Protein AF-A0A970HJY7-F1 (afdb_monomer)

Mean predicted aligned error: 13.96 Å

Sequence (101 aa):
MSRRRYDPEFKVRVAKEVIETGNGSIVARRYDIAPAVVNRWARAYEKHGPEAFIGKKGSRSVSDPSMDDIKRENDRLKRLLGEKDLEIAILRDLLKKGSHL

pLDDT: mean 85.01, std 16.2, range [41.28, 97.44]

Secondary structure (DSSP, 8-state):
-------HHHHHHHHHHHHHHS-HHHHHHHTT--HHHHHHHHHHHHHHGGGGGS--S-SSS--PPPHHHHHHHHHHHHHHHHHHHHHHHHHHHHHHHHT--

Foldseek 3Di:
DDDDDDALVRLLVLLVVCVVVVHLVVSCVVVVHDSVVSVVSVVLCVVPNSVSRVDPPDPPDDDPDDPVNVVVVVVVVVVVVVVVVVVVVVVVVVVVVVVVD

Radius of gyration: 26.93 Å; Cα contacts (8 Å, |Δi|>4): 52; chains: 1; bounding box: 52×20×79 Å

Nearest PDB structures (foldseek):
  8rkv-assembly1_R  TM=5.270E-01  e=6.290E-01  Scytonema hofmannii
  7fby-assembly1_A  TM=5.479E-01  e=1.267E+00  Pyrococcus horikoshii OT3
  5ydw-assembly1_A-2  TM=4.039E-01  e=9.216E-01  Salmonella enterica subsp. enterica serovar Typhimurium
  2lvs-assembly1_A  TM=4.239E-01  e=1.439E+00  Hyperthermus butylicus DSM 5456
  9fia-assembly1_BK  TM=4.686E-01  e=4.527E+00  Toxoplasma gondii

Structure (mmCIF, N/CA/C/O backbone):
data_AF-A0A970HJY7-F1
#
_entry.id   AF-A0A970HJY7-F1
#
loop_
_atom_site.group_PDB
_atom_site.id
_atom_site.type_symbol
_atom_site.label_atom_id
_atom_site.label_alt_id
_atom_site.label_comp_id
_atom_site.label_asym_id
_atom_site.label_entity_id
_atom_site.label_seq_id
_atom_site.pdbx_PDB_ins_code
_atom_site.Cartn_x
_atom_site.Cartn_y
_atom_site.Cartn_z
_atom_site.occupancy
_atom_site.B_iso_or_equiv
_atom_site.auth_seq_id
_atom_site.auth_comp_id
_atom_site.auth_asym_id
_atom_site.auth_atom_id
_atom_site.pdbx_PDB_model_num
ATOM 1 N N . MET A 1 1 ? -12.077 -5.725 -27.463 1.00 47.31 1 MET A N 1
ATOM 2 C CA . MET A 1 1 ? -10.645 -5.819 -27.089 1.00 47.31 1 MET A CA 1
ATOM 3 C C . MET A 1 1 ? -10.515 -6.610 -25.793 1.00 47.31 1 MET A C 1
ATOM 5 O O . MET A 1 1 ? -11.115 -6.216 -24.799 1.00 47.31 1 MET A O 1
ATOM 9 N N . SER A 1 2 ? -9.786 -7.730 -25.800 1.00 53.31 2 SER A N 1
ATOM 10 C CA . SER A 1 2 ? -9.516 -8.509 -24.582 1.00 53.31 2 SER A CA 1
ATOM 11 C C . SER A 1 2 ? -8.477 -7.789 -23.718 1.00 53.31 2 SER A C 1
ATOM 13 O O . SER A 1 2 ? -7.459 -7.315 -24.222 1.00 53.31 2 SER A O 1
ATOM 15 N N . ARG A 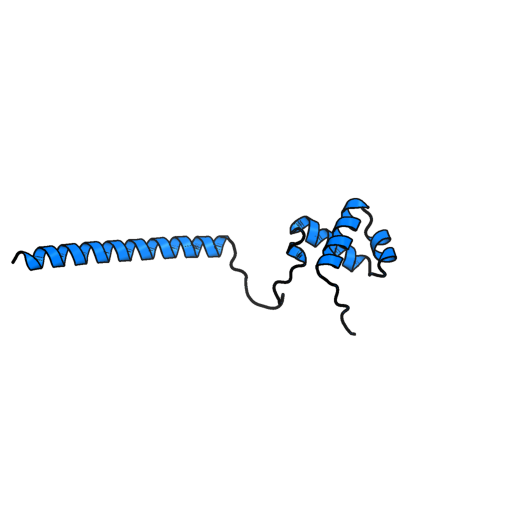1 3 ? -8.734 -7.659 -22.414 1.00 67.50 3 ARG A N 1
ATOM 16 C CA . ARG A 1 3 ? -7.802 -7.014 -21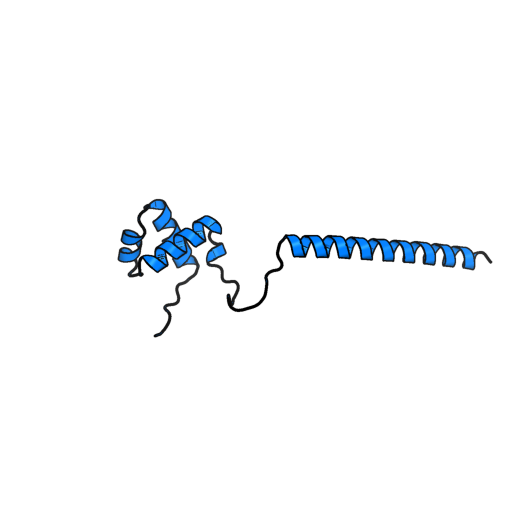.481 1.00 67.50 3 ARG A CA 1
ATOM 17 C C . ARG A 1 3 ? -6.732 -8.031 -21.083 1.00 67.50 3 ARG A C 1
ATOM 19 O O . ARG A 1 3 ? -7.058 -8.971 -20.361 1.00 67.50 3 ARG A O 1
ATOM 26 N N . ARG A 1 4 ? -5.469 -7.823 -21.495 1.00 75.62 4 ARG A N 1
ATOM 27 C CA . ARG A 1 4 ? -4.329 -8.633 -21.013 1.00 75.62 4 ARG A CA 1
ATOM 28 C C . ARG A 1 4 ? -4.354 -8.688 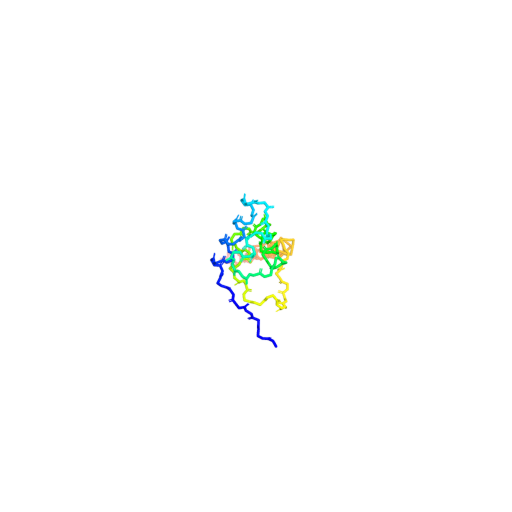-19.481 1.00 75.62 4 ARG A C 1
ATOM 30 O O . ARG A 1 4 ? -4.435 -7.655 -18.807 1.00 75.62 4 ARG A O 1
ATOM 37 N N . ARG A 1 5 ? -4.335 -9.906 -18.944 1.00 81.12 5 ARG A N 1
ATOM 38 C CA . ARG A 1 5 ? -4.207 -10.194 -17.514 1.00 81.12 5 ARG A CA 1
ATOM 39 C C . ARG A 1 5 ? -2.734 -10.481 -17.250 1.00 81.12 5 ARG A C 1
ATOM 41 O O . ARG A 1 5 ? -2.123 -11.235 -17.992 1.00 81.12 5 ARG A O 1
ATOM 48 N N . TYR A 1 6 ? -2.199 -9.868 -16.206 1.00 86.25 6 TYR A N 1
ATOM 49 C CA . TYR A 1 6 ? -0.843 -10.121 -15.737 1.00 86.25 6 TYR A CA 1
ATOM 50 C C . TYR A 1 6 ? -0.918 -10.655 -14.318 1.00 86.25 6 TYR A C 1
ATOM 52 O O . TYR A 1 6 ? -1.743 -10.166 -13.529 1.00 86.25 6 TYR A O 1
ATOM 60 N N . ASP A 1 7 ? -0.055 -11.618 -14.030 1.00 88.88 7 ASP A N 1
ATOM 61 C CA . ASP A 1 7 ? 0.111 -12.188 -12.703 1.00 88.88 7 ASP A CA 1
ATOM 62 C C . ASP A 1 7 ? 0.538 -11.104 -11.683 1.00 88.88 7 ASP A C 1
ATOM 64 O O . ASP A 1 7 ? 1.293 -10.193 -12.050 1.00 88.88 7 ASP A O 1
ATOM 68 N N . PRO A 1 8 ? 0.033 -11.12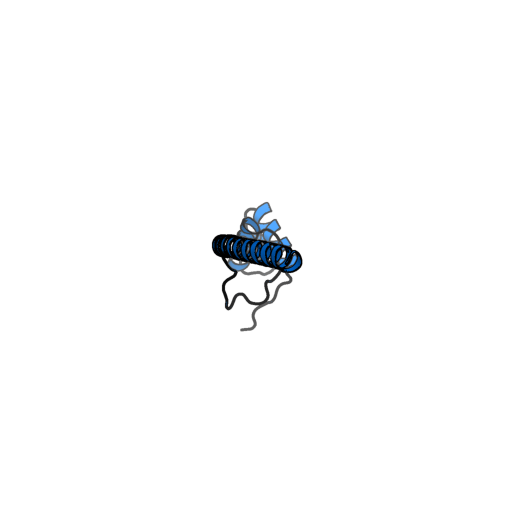5 -10.435 1.00 89.81 8 PRO A N 1
ATOM 69 C CA . PRO A 1 8 ? 0.460 -10.204 -9.383 1.00 89.81 8 PRO A CA 1
ATOM 70 C C . PRO A 1 8 ? 1.976 -10.151 -9.163 1.00 89.81 8 PRO A C 1
ATOM 72 O O . PRO A 1 8 ? 2.530 -9.053 -9.104 1.00 89.81 8 PRO A O 1
ATOM 75 N N . GLU A 1 9 ? 2.658 -11.294 -9.106 1.00 91.00 9 GLU A N 1
ATOM 76 C CA . GLU A 1 9 ? 4.105 -11.365 -8.875 1.00 91.00 9 GLU A CA 1
ATOM 77 C C . GLU A 1 9 ? 4.877 -10.727 -10.026 1.00 91.00 9 GLU A C 1
ATOM 79 O O . GLU A 1 9 ? 5.854 -10.000 -9.827 1.00 91.00 9 GLU A O 1
ATOM 84 N N . PHE A 1 10 ? 4.394 -10.944 -11.250 1.00 94.00 10 PHE A N 1
ATOM 85 C CA . PHE A 1 10 ? 4.966 -10.318 -12.431 1.00 94.00 10 PHE A CA 1
ATOM 86 C C . PHE A 1 10 ? 4.850 -8.790 -12.369 1.00 94.00 10 PHE A C 1
ATOM 88 O O . PHE A 1 10 ? 5.824 -8.087 -12.632 1.00 94.00 10 PHE A O 1
ATOM 95 N N . LYS A 1 11 ? 3.694 -8.253 -11.958 1.00 93.94 11 LYS A N 1
ATOM 96 C CA . LYS A 1 11 ? 3.524 -6.799 -11.800 1.00 93.94 11 LYS A CA 1
ATOM 97 C C . LYS A 1 11 ? 4.446 -6.222 -10.730 1.00 93.94 11 LYS A C 1
ATOM 99 O O . LYS A 1 11 ? 4.994 -5.147 -10.950 1.00 93.94 11 LYS A O 1
ATOM 104 N N . VAL A 1 12 ? 4.634 -6.931 -9.613 1.00 95.00 12 VAL A N 1
ATOM 105 C CA . VAL A 1 12 ? 5.568 -6.535 -8.546 1.00 95.00 12 VAL A CA 1
ATOM 106 C C . VAL A 1 12 ? 6.990 -6.443 -9.084 1.00 95.00 12 VAL A C 1
ATOM 108 O O . VAL A 1 12 ? 7.660 -5.433 -8.877 1.00 95.00 12 VAL A O 1
ATOM 111 N N . ARG A 1 13 ? 7.440 -7.470 -9.811 1.00 96.38 13 ARG A N 1
ATOM 112 C CA . ARG A 1 13 ? 8.782 -7.508 -10.401 1.00 96.38 13 ARG A CA 1
ATOM 113 C C . ARG A 1 13 ? 9.006 -6.345 -11.363 1.00 96.38 13 ARG A C 1
ATOM 115 O O . ARG A 1 13 ? 9.978 -5.614 -11.221 1.00 96.38 13 ARG A O 1
ATOM 122 N N . VAL A 1 14 ? 8.069 -6.139 -12.289 1.00 96.50 14 VAL A N 1
ATOM 123 C CA . VAL A 1 14 ? 8.143 -5.049 -13.269 1.00 96.50 14 VAL A CA 1
ATOM 124 C C . VAL A 1 14 ? 8.126 -3.685 -12.574 1.00 96.50 14 VAL A C 1
ATOM 126 O O . VAL A 1 14 ? 8.898 -2.811 -12.945 1.00 96.50 14 VAL A O 1
ATOM 129 N N . ALA A 1 15 ? 7.285 -3.488 -11.556 1.00 95.94 15 ALA A N 1
ATOM 130 C CA . ALA A 1 15 ? 7.219 -2.226 -10.823 1.00 95.94 15 ALA A CA 1
ATOM 131 C C . ALA A 1 15 ? 8.523 -1.903 -10.078 1.00 95.94 15 ALA A C 1
ATOM 133 O O . ALA A 1 15 ? 8.990 -0.770 -10.163 1.00 95.94 15 ALA A O 1
ATOM 134 N N . LYS A 1 16 ? 9.129 -2.891 -9.403 1.00 96.12 16 LYS A N 1
ATOM 135 C CA . LYS A 1 16 ? 10.440 -2.737 -8.750 1.00 96.12 16 LYS A CA 1
ATOM 136 C C . LYS A 1 16 ? 11.518 -2.327 -9.747 1.00 96.12 16 LYS A C 1
ATOM 138 O O . LYS A 1 16 ? 12.214 -1.345 -9.525 1.00 96.12 16 LYS A O 1
ATOM 143 N N . GLU A 1 17 ? 11.583 -3.017 -10.880 1.00 96.12 17 GLU A N 1
ATOM 144 C CA . GLU A 1 17 ? 12.594 -2.755 -11.904 1.00 96.12 17 GLU A CA 1
ATOM 145 C C . GLU A 1 17 ? 12.491 -1.333 -12.481 1.00 96.12 17 GLU A C 1
ATOM 147 O O . GLU A 1 17 ? 13.501 -0.700 -12.782 1.00 96.12 17 GLU A O 1
ATOM 152 N N . VAL A 1 18 ? 11.276 -0.789 -12.608 1.00 96.75 18 VAL A N 1
ATOM 153 C CA . VAL A 1 18 ? 11.069 0.607 -13.037 1.00 96.75 18 VAL A CA 1
ATOM 154 C C . VAL A 1 18 ? 11.651 1.594 -12.040 1.00 96.75 18 VAL A C 1
ATOM 156 O O . VAL A 1 18 ? 12.260 2.574 -12.463 1.00 96.75 18 VAL A O 1
ATOM 159 N N . ILE A 1 19 ? 11.446 1.344 -10.748 1.00 94.44 19 ILE A N 1
ATOM 160 C CA . ILE A 1 19 ? 11.936 2.199 -9.664 1.00 94.44 19 ILE A CA 1
ATOM 161 C C . ILE A 1 19 ? 13.465 2.142 -9.619 1.00 94.44 19 ILE A C 1
ATOM 163 O O . ILE A 1 19 ? 14.110 3.182 -9.567 1.00 94.44 19 ILE A O 1
ATOM 167 N N . GLU A 1 20 ? 14.043 0.945 -9.730 1.00 94.62 20 GLU A N 1
ATOM 168 C CA . GLU A 1 20 ? 15.497 0.733 -9.755 1.00 94.62 20 GLU A CA 1
ATOM 169 C C . GLU A 1 20 ? 16.160 1.380 -10.978 1.00 94.62 20 GLU A C 1
ATOM 171 O O . GLU A 1 20 ? 17.207 2.012 -10.866 1.00 94.62 20 GLU A O 1
ATOM 176 N N . THR A 1 21 ? 15.541 1.254 -12.154 1.00 92.94 21 THR A N 1
ATOM 177 C CA . THR A 1 21 ? 16.088 1.802 -13.406 1.00 92.94 21 THR A CA 1
ATOM 178 C C . THR A 1 21 ? 15.828 3.310 -13.538 1.00 92.94 21 THR A C 1
ATOM 180 O O . THR A 1 21 ? 16.461 3.982 -14.349 1.00 92.94 21 THR A O 1
ATOM 183 N N . GLY A 1 22 ? 14.830 3.848 -12.828 1.00 91.75 22 GLY A N 1
ATOM 184 C CA . GLY A 1 22 ? 14.345 5.224 -12.990 1.00 91.75 22 GLY A CA 1
ATOM 185 C C . GLY A 1 22 ? 13.725 5.521 -14.366 1.00 91.75 22 GLY A C 1
ATOM 186 O O . GLY A 1 22 ? 13.404 6.669 -14.670 1.00 91.75 22 GLY A O 1
ATOM 187 N N . ASN A 1 23 ? 13.553 4.510 -15.227 1.00 92.25 23 ASN A N 1
ATOM 188 C CA . ASN A 1 23 ? 13.096 4.679 -16.606 1.00 92.25 23 ASN A CA 1
ATOM 189 C C . ASN A 1 23 ? 12.084 3.602 -17.018 1.00 92.25 23 ASN A C 1
ATOM 191 O O . ASN A 1 23 ? 12.424 2.555 -17.578 1.00 92.25 23 ASN A O 1
ATOM 195 N N . GLY A 1 24 ? 10.801 3.907 -16.814 1.00 91.56 24 GLY A N 1
ATOM 196 C CA . GLY A 1 24 ? 9.704 3.002 -17.159 1.00 91.56 24 GLY A CA 1
ATOM 197 C C . GLY A 1 24 ? 9.586 2.679 -18.651 1.00 91.56 24 GLY A C 1
ATOM 198 O O . GLY A 1 24 ? 9.042 1.636 -18.995 1.00 91.56 24 GLY A O 1
ATOM 199 N N . SER A 1 25 ? 10.125 3.512 -19.547 1.00 94.12 25 SER A N 1
ATOM 200 C CA . SER A 1 25 ? 10.071 3.281 -20.998 1.00 94.12 25 SER A CA 1
ATOM 201 C C . SER A 1 25 ? 11.017 2.173 -21.463 1.00 94.12 25 SER A C 1
ATOM 203 O O . SER A 1 25 ? 10.714 1.489 -22.440 1.00 94.12 25 SER A O 1
ATOM 205 N N . ILE A 1 26 ? 12.155 1.991 -20.787 1.00 95.69 26 ILE A N 1
ATOM 206 C CA . ILE A 1 26 ? 13.101 0.903 -21.080 1.00 95.69 26 ILE A CA 1
ATOM 207 C C . ILE A 1 26 ? 12.510 -0.426 -20.613 1.00 95.69 26 ILE A C 1
ATOM 209 O O . ILE A 1 26 ? 12.444 -1.386 -21.383 1.00 95.69 26 ILE A O 1
ATOM 213 N N . VAL A 1 27 ? 12.005 -0.451 -19.380 1.00 96.38 27 VAL A N 1
ATOM 214 C CA . VAL A 1 27 ? 11.374 -1.636 -18.786 1.00 96.38 27 VAL A CA 1
ATOM 215 C C . VAL A 1 27 ? 10.137 -2.053 -19.590 1.00 96.38 27 VAL A C 1
ATOM 217 O O . VAL A 1 27 ? 9.969 -3.219 -19.931 1.00 96.38 27 VAL A O 1
ATOM 220 N N . ALA A 1 28 ? 9.313 -1.090 -20.003 1.00 95.44 28 ALA A N 1
ATOM 221 C CA . ALA A 1 28 ? 8.155 -1.314 -20.864 1.00 95.44 28 ALA A CA 1
ATOM 222 C C . ALA A 1 28 ? 8.494 -2.024 -22.184 1.00 95.44 28 ALA A C 1
ATOM 224 O O . ALA A 1 28 ? 7.815 -2.982 -22.550 1.00 95.44 28 ALA A O 1
ATOM 225 N N . ARG A 1 29 ? 9.570 -1.606 -22.867 1.00 96.19 29 ARG A N 1
ATOM 226 C CA . ARG A 1 29 ? 10.031 -2.266 -24.099 1.00 96.19 29 ARG A CA 1
ATOM 227 C C . ARG A 1 29 ? 10.502 -3.695 -23.846 1.00 96.19 29 ARG A C 1
ATOM 229 O O . ARG A 1 29 ? 10.186 -4.570 -24.641 1.00 96.19 29 ARG A O 1
ATOM 236 N N . ARG A 1 30 ? 11.216 -3.937 -22.740 1.00 95.12 30 ARG A N 1
ATOM 237 C CA . ARG A 1 30 ? 11.729 -5.272 -22.387 1.00 95.12 30 ARG A CA 1
ATOM 238 C C . ARG A 1 30 ? 10.609 -6.302 -22.232 1.00 95.12 30 ARG A C 1
ATOM 240 O O . ARG A 1 30 ? 10.776 -7.443 -22.644 1.00 95.12 30 ARG A O 1
ATOM 247 N N . TYR A 1 31 ? 9.486 -5.894 -21.648 1.00 94.00 31 TYR A N 1
ATOM 248 C CA . TYR A 1 31 ? 8.360 -6.786 -21.365 1.00 94.00 31 TYR A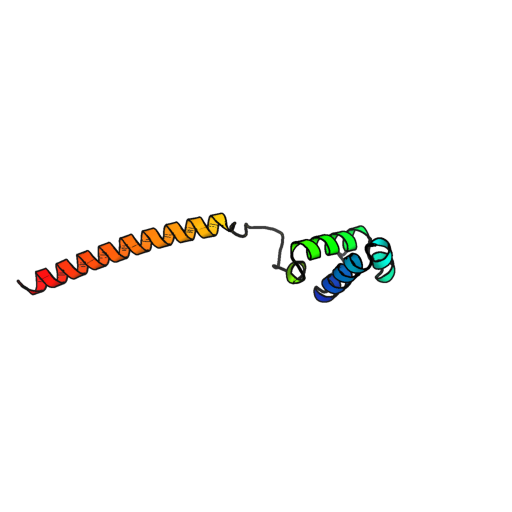 CA 1
ATOM 249 C C . TYR A 1 31 ? 7.226 -6.727 -22.405 1.00 94.00 31 TYR A C 1
ATOM 251 O O . TYR A 1 31 ? 6.200 -7.371 -22.196 1.00 94.00 31 TYR A O 1
ATOM 259 N N . ASP A 1 32 ? 7.379 -5.963 -23.494 1.00 94.56 32 ASP A N 1
ATOM 260 C CA . ASP A 1 32 ? 6.312 -5.679 -24.474 1.00 94.56 32 ASP A CA 1
ATOM 261 C C . ASP A 1 32 ? 5.013 -5.162 -23.814 1.00 94.56 32 ASP A C 1
ATOM 263 O O . ASP A 1 32 ? 3.892 -5.638 -24.033 1.00 94.56 32 ASP A O 1
ATOM 267 N N . ILE A 1 33 ? 5.163 -4.176 -22.927 1.00 94.62 33 ILE A N 1
ATOM 268 C CA . ILE A 1 33 ? 4.054 -3.551 -22.202 1.00 94.62 33 ILE A CA 1
ATOM 269 C C . ILE A 1 33 ? 4.033 -2.064 -22.524 1.00 94.62 33 ILE A C 1
ATOM 271 O O . ILE A 1 33 ? 5.067 -1.415 -22.616 1.00 94.62 33 ILE A O 1
ATOM 275 N N . ALA A 1 34 ? 2.842 -1.482 -22.647 1.00 94.06 34 ALA A N 1
ATOM 276 C CA . ALA A 1 34 ? 2.711 -0.040 -22.810 1.00 94.06 34 ALA A CA 1
ATOM 277 C C . ALA A 1 34 ? 3.367 0.719 -21.627 1.00 94.06 34 ALA A C 1
ATOM 279 O O . ALA A 1 34 ? 3.024 0.438 -20.471 1.00 94.06 34 ALA A O 1
ATOM 280 N N . PRO A 1 35 ? 4.215 1.740 -21.873 1.00 93.69 35 PRO A N 1
ATOM 281 C CA . PRO A 1 35 ? 4.884 2.506 -20.814 1.00 93.69 35 PRO A CA 1
ATOM 282 C C . PRO A 1 35 ? 3.933 3.082 -19.761 1.00 93.69 35 PRO A C 1
ATOM 284 O O . PRO A 1 35 ? 4.233 3.082 -18.570 1.00 93.69 35 PRO A O 1
ATOM 287 N N . ALA A 1 36 ? 2.737 3.513 -20.173 1.00 93.50 36 ALA A N 1
ATOM 288 C CA . ALA A 1 36 ? 1.717 4.025 -19.259 1.00 93.50 36 ALA A CA 1
ATOM 289 C C . ALA A 1 36 ? 1.245 2.981 -18.225 1.00 93.50 36 ALA A C 1
ATOM 291 O O . ALA A 1 36 ? 0.907 3.334 -17.095 1.00 93.50 36 ALA A O 1
ATOM 292 N N . VAL A 1 37 ? 1.220 1.696 -18.594 1.00 93.56 37 VAL A N 1
ATOM 293 C CA . VAL A 1 37 ? 0.819 0.595 -17.703 1.00 93.56 37 VAL A CA 1
ATOM 294 C C . VAL A 1 37 ? 1.911 0.326 -16.675 1.00 93.56 37 VAL A C 1
ATOM 296 O O . VAL A 1 37 ? 1.624 0.255 -15.483 1.00 93.56 37 VAL A O 1
ATOM 299 N N . VAL A 1 38 ? 3.156 0.246 -17.135 1.00 95.44 38 VAL A N 1
ATOM 300 C CA . VAL A 1 38 ? 4.333 -0.001 -16.299 1.00 95.44 38 VAL A CA 1
ATOM 301 C C . VAL A 1 38 ? 4.551 1.139 -15.296 1.00 95.44 38 VAL A C 1
ATOM 303 O O . VAL A 1 38 ? 4.693 0.889 -14.102 1.00 95.44 38 VAL A O 1
ATOM 306 N N . ASN A 1 39 ? 4.433 2.398 -15.734 1.00 93.88 39 ASN A N 1
ATOM 307 C CA . ASN A 1 39 ? 4.504 3.563 -14.842 1.00 93.88 39 ASN A CA 1
ATOM 308 C C . ASN A 1 39 ? 3.362 3.598 -13.816 1.00 93.88 39 ASN A C 1
ATOM 310 O O . ASN A 1 39 ? 3.558 4.005 -12.672 1.00 93.88 39 ASN A O 1
ATOM 314 N N . ARG A 1 40 ? 2.154 3.157 -14.194 1.00 93.94 40 ARG A N 1
ATOM 315 C CA . ARG A 1 40 ? 1.045 3.020 -13.240 1.00 93.94 40 ARG A CA 1
ATOM 316 C C . ARG A 1 40 ? 1.369 1.981 -12.166 1.00 93.94 40 ARG A C 1
ATOM 318 O O . ARG A 1 40 ? 1.021 2.200 -11.011 1.00 93.94 40 ARG A O 1
ATOM 325 N N . TRP A 1 41 ? 1.992 0.863 -12.535 1.00 95.06 41 TRP A N 1
ATOM 326 C CA . TRP A 1 41 ? 2.403 -0.161 -11.574 1.00 95.06 41 TRP A CA 1
ATOM 327 C C . TRP A 1 41 ? 3.503 0.344 -10.644 1.00 95.06 41 TRP A C 1
ATOM 329 O O . TRP A 1 41 ? 3.368 0.164 -9.442 1.00 95.06 41 TRP A O 1
ATOM 339 N N . ALA A 1 42 ? 4.509 1.053 -11.160 1.00 94.69 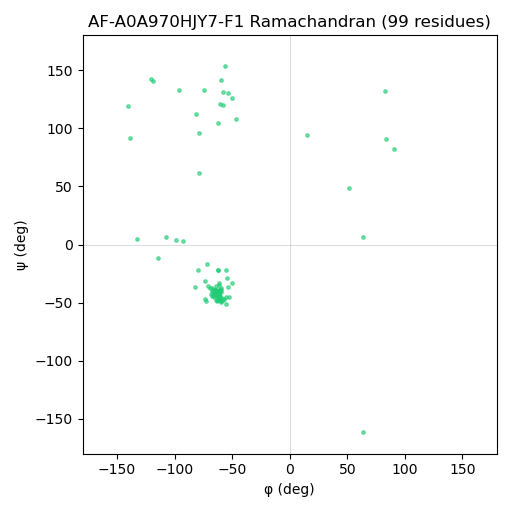42 ALA A N 1
ATOM 340 C CA . ALA A 1 42 ? 5.545 1.675 -10.333 1.00 94.69 42 ALA A CA 1
ATOM 341 C C . ALA A 1 42 ? 4.941 2.599 -9.261 1.00 94.69 42 ALA A C 1
ATOM 343 O O . ALA A 1 42 ? 5.153 2.379 -8.075 1.00 94.69 42 ALA A O 1
ATOM 344 N N . ARG A 1 43 ? 4.057 3.527 -9.654 1.00 93.81 43 ARG A N 1
ATOM 345 C CA . ARG A 1 43 ? 3.360 4.420 -8.706 1.00 93.81 43 ARG A CA 1
ATOM 346 C C . ARG A 1 43 ? 2.506 3.671 -7.682 1.00 93.81 43 ARG A C 1
ATOM 348 O O . ARG A 1 43 ? 2.409 4.075 -6.527 1.00 93.81 43 ARG A O 1
ATOM 355 N N . ALA A 1 44 ? 1.831 2.604 -8.110 1.00 90.44 44 ALA A N 1
ATOM 356 C CA . ALA A 1 44 ? 1.029 1.781 -7.209 1.00 90.44 44 ALA A CA 1
ATOM 357 C C . ALA A 1 44 ? 1.916 1.058 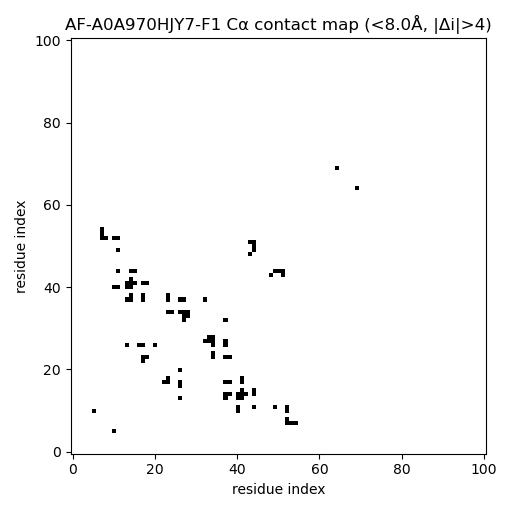-6.182 1.00 90.44 44 ALA A C 1
ATOM 359 O O . ALA A 1 44 ? 1.562 1.005 -5.008 1.00 90.44 44 ALA A O 1
ATOM 360 N N . TYR A 1 45 ? 3.077 0.570 -6.621 1.00 92.50 45 TYR A N 1
ATOM 361 C CA . TYR A 1 45 ? 4.071 -0.083 -5.780 1.00 92.50 45 TYR A CA 1
ATOM 362 C C . TYR A 1 45 ? 4.741 0.892 -4.800 1.00 92.50 45 TYR A C 1
ATOM 364 O O . TYR A 1 45 ? 4.871 0.566 -3.628 1.00 92.50 45 TYR A O 1
ATOM 372 N N . GLU A 1 46 ? 5.100 2.107 -5.224 1.00 90.19 46 GLU A N 1
ATOM 373 C CA . GLU A 1 46 ? 5.658 3.138 -4.329 1.00 90.19 46 GLU A CA 1
ATOM 374 C C . GLU A 1 46 ? 4.693 3.504 -3.194 1.00 90.19 46 GLU A C 1
ATOM 376 O O . GLU A 1 46 ? 5.113 3.742 -2.066 1.00 90.19 46 GLU A O 1
ATOM 381 N N . LYS A 1 47 ? 3.387 3.537 -3.485 1.00 88.69 47 LYS A N 1
ATOM 382 C CA . LYS A 1 47 ? 2.363 3.930 -2.512 1.00 88.69 47 LYS A CA 1
ATOM 383 C C . LYS A 1 47 ? 1.940 2.798 -1.573 1.00 88.69 47 LYS A C 1
ATOM 385 O O . LYS A 1 47 ? 1.593 3.057 -0.424 1.00 88.69 47 LYS A O 1
ATOM 390 N N . HIS A 1 48 ? 1.871 1.571 -2.082 1.00 86.88 48 HIS A N 1
ATOM 391 C CA . HIS A 1 48 ? 1.196 0.461 -1.405 1.00 86.88 48 HIS A CA 1
ATOM 392 C C . HIS A 1 48 ? 2.014 -0.832 -1.358 1.00 86.88 48 HIS A C 1
ATOM 394 O O . HIS A 1 48 ? 1.475 -1.839 -0.924 1.00 86.88 48 HIS A O 1
ATOM 400 N N . GLY A 1 49 ? 3.266 -0.832 -1.818 1.00 90.12 49 GLY A N 1
ATOM 401 C CA . GLY A 1 49 ? 4.106 -2.025 -1.833 1.00 90.12 49 GLY A CA 1
ATOM 402 C C . GLY A 1 49 ? 3.575 -3.146 -2.742 1.00 90.12 49 GLY A C 1
ATOM 403 O O . GLY A 1 49 ? 2.766 -2.905 -3.650 1.00 90.12 49 GLY A O 1
ATOM 404 N N . PRO A 1 50 ? 4.040 -4.393 -2.540 1.00 88.38 50 PRO A N 1
ATOM 405 C CA . PRO A 1 50 ? 3.542 -5.577 -3.246 1.00 88.38 50 PRO A CA 1
ATOM 406 C C . PRO A 1 50 ? 2.020 -5.787 -3.145 1.00 88.38 50 PRO A C 1
ATOM 408 O O . PRO A 1 50 ? 1.396 -6.319 -4.070 1.00 88.38 50 PRO A O 1
ATOM 411 N N . GLU A 1 51 ? 1.407 -5.326 -2.057 1.00 86.44 51 GLU A N 1
ATOM 412 C CA . GLU A 1 51 ? -0.017 -5.439 -1.745 1.00 86.44 51 GLU A CA 1
ATOM 413 C C . GLU A 1 51 ? -0.896 -4.721 -2.779 1.00 86.44 51 GLU A C 1
ATOM 415 O O . GLU A 1 51 ? -2.047 -5.105 -2.989 1.00 86.44 51 GLU A O 1
ATOM 420 N N . ALA A 1 52 ? -0.338 -3.754 -3.518 1.00 86.25 52 ALA A N 1
ATOM 421 C CA . ALA A 1 52 ? -1.000 -3.071 -4.630 1.00 86.25 52 ALA A CA 1
ATOM 422 C C . ALA A 1 52 ? -1.521 -4.021 -5.730 1.00 86.25 52 ALA A C 1
ATOM 424 O O . ALA A 1 52 ? -2.396 -3.649 -6.521 1.00 86.25 52 ALA A O 1
ATOM 425 N N . PHE A 1 53 ? -0.960 -5.233 -5.821 1.00 87.50 53 PHE A N 1
ATOM 426 C CA . PHE A 1 53 ? -1.244 -6.198 -6.886 1.00 87.50 53 PHE A CA 1
ATOM 427 C C . PHE A 1 53 ? -1.940 -7.469 -6.408 1.00 87.50 53 PHE A C 1
ATOM 429 O O . PHE A 1 53 ? -2.463 -8.216 -7.243 1.00 87.50 53 PHE A O 1
ATOM 436 N N . ILE A 1 54 ? -1.999 -7.685 -5.095 1.00 81.62 54 ILE A N 1
ATOM 437 C CA . ILE A 1 54 ? -2.752 -8.767 -4.468 1.00 81.62 54 ILE A CA 1
ATOM 438 C C . ILE A 1 54 ? -4.208 -8.308 -4.450 1.00 81.62 54 ILE A C 1
ATOM 440 O O . ILE A 1 54 ? -4.624 -7.481 -3.644 1.00 81.62 54 ILE A O 1
ATOM 444 N N . GLY A 1 55 ? -4.975 -8.742 -5.447 1.00 60.72 55 GLY A N 1
ATOM 445 C CA . GLY A 1 55 ? -6.297 -8.183 -5.689 1.00 60.72 55 GLY A CA 1
ATOM 446 C C . GLY A 1 55 ? -7.226 -8.320 -4.481 1.00 60.72 55 GLY A C 1
ATOM 447 O O . GLY A 1 55 ? -7.651 -9.427 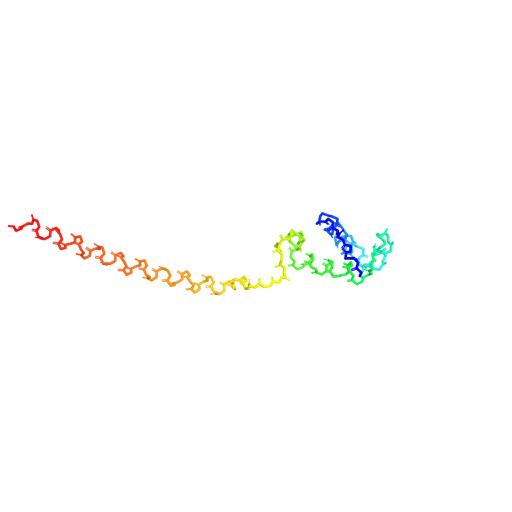-4.161 1.00 60.72 55 GLY A O 1
ATOM 448 N N . LYS A 1 56 ? -7.709 -7.194 -3.941 1.00 49.91 56 LYS A N 1
ATOM 449 C CA . LYS A 1 56 ? -9.121 -7.146 -3.545 1.00 49.91 56 LYS A CA 1
ATOM 450 C C . LYS A 1 56 ? -9.917 -7.341 -4.835 1.00 49.91 56 LYS A C 1
ATOM 452 O O . LYS A 1 56 ? -9.919 -6.489 -5.726 1.00 49.91 56 LYS A O 1
ATOM 457 N N . LYS A 1 57 ? -10.476 -8.540 -4.999 1.00 44.59 57 LYS A N 1
ATOM 458 C CA . LYS A 1 57 ? -11.368 -8.925 -6.099 1.00 44.59 57 LYS A CA 1
ATOM 459 C C . LYS A 1 57 ? -12.410 -7.805 -6.267 1.00 44.59 57 LYS A C 1
ATOM 461 O O . LYS A 1 57 ? -13.274 -7.644 -5.422 1.00 44.59 57 LYS A O 1
ATOM 466 N N . GLY A 1 58 ? -12.304 -7.019 -7.338 1.00 41.28 58 GLY A N 1
ATOM 467 C CA . GLY A 1 58 ? -13.309 -6.017 -7.702 1.00 41.28 58 GLY A CA 1
ATOM 468 C C . GLY A 1 58 ? -13.098 -4.616 -7.125 1.00 41.28 58 GLY A C 1
ATOM 469 O O . GLY A 1 58 ? -13.814 -4.189 -6.235 1.00 41.28 58 GLY A O 1
ATOM 470 N N . SER A 1 59 ? -12.249 -3.803 -7.762 1.00 43.78 59 SER A N 1
ATOM 471 C CA . SER A 1 59 ? -12.421 -2.339 -7.712 1.00 43.78 59 SER A CA 1
ATOM 472 C C . SER A 1 59 ? -13.523 -1.918 -8.699 1.00 43.78 59 SER A C 1
ATOM 474 O O . SER A 1 59 ? -13.301 -1.251 -9.708 1.00 43.78 59 SER A O 1
ATOM 476 N N . ARG A 1 60 ? -14.727 -2.428 -8.437 1.00 44.69 60 ARG A N 1
ATOM 477 C CA . ARG A 1 60 ? -16.004 -1.776 -8.715 1.00 44.69 60 ARG A CA 1
ATOM 478 C C . ARG A 1 60 ? -16.887 -2.093 -7.511 1.00 44.69 60 ARG A C 1
ATOM 480 O O . ARG A 1 60 ? -17.185 -3.255 -7.270 1.00 44.69 60 ARG A O 1
ATOM 487 N N . SER A 1 61 ? -17.309 -1.027 -6.839 1.00 45.09 61 SER A N 1
ATOM 488 C CA . SER A 1 61 ? -18.298 -0.949 -5.759 1.00 45.09 61 SER A CA 1
ATOM 489 C C . SER A 1 61 ? -17.848 -1.256 -4.319 1.00 45.09 61 SER A C 1
ATOM 491 O O . SER A 1 61 ? -17.249 -2.284 -4.033 1.00 45.09 61 SER A O 1
ATOM 493 N N . VAL A 1 62 ? -18.277 -0.324 -3.457 1.00 42.81 62 VAL A N 1
ATOM 494 C CA . VAL A 1 62 ? -18.502 -0.384 -2.004 1.00 42.81 62 VAL A CA 1
ATOM 495 C C . VAL A 1 62 ? -17.278 -0.169 -1.106 1.00 42.81 62 VAL A C 1
ATOM 497 O O . VAL A 1 62 ? -16.554 -1.092 -0.761 1.00 42.81 62 VAL A O 1
ATOM 500 N N . SER A 1 63 ? -17.089 1.111 -0.759 1.00 51.56 63 SER A N 1
ATOM 501 C CA . SER A 1 63 ? -16.570 1.629 0.518 1.00 51.56 63 SER A CA 1
ATOM 502 C C . SER A 1 63 ? -15.881 0.608 1.427 1.00 51.56 63 SER A C 1
ATOM 504 O O . SER A 1 63 ? -16.525 -0.016 2.268 1.00 51.56 63 SER A O 1
ATOM 506 N N . ASP A 1 64 ? -14.557 0.513 1.311 1.00 55.84 64 ASP A N 1
ATOM 507 C CA . ASP A 1 64 ? -13.745 0.160 2.475 1.00 55.84 64 ASP A CA 1
ATOM 508 C C . ASP A 1 64 ? -14.005 1.269 3.508 1.00 55.84 64 ASP A C 1
ATOM 510 O O . ASP A 1 64 ? -13.805 2.441 3.158 1.00 55.84 64 ASP A O 1
ATOM 514 N N . PRO A 1 65 ? -14.511 0.958 4.715 1.00 62.03 65 PRO A N 1
ATOM 515 C CA . PRO A 1 65 ? -14.699 1.969 5.743 1.00 62.03 65 PRO A CA 1
ATOM 516 C C . PRO A 1 65 ? -13.380 2.707 5.956 1.00 62.03 65 PRO A C 1
ATOM 518 O O . PRO A 1 65 ? -12.326 2.075 6.096 1.00 62.03 65 PRO A O 1
ATOM 521 N N . SER A 1 66 ? -13.423 4.040 5.950 1.00 79.94 66 SER A N 1
ATOM 522 C CA . SER A 1 66 ? -12.246 4.827 6.301 1.00 79.94 66 SER A CA 1
ATOM 523 C C . SER A 1 66 ? -11.775 4.406 7.694 1.00 79.94 66 SER A C 1
ATOM 525 O O . SER A 1 66 ? -12.572 3.992 8.538 1.00 79.94 66 SER A O 1
ATOM 527 N N . MET A 1 67 ? -10.485 4.572 7.979 1.00 72.12 67 MET A N 1
ATOM 528 C CA . MET A 1 67 ? -9.957 4.421 9.338 1.00 72.12 67 MET A CA 1
ATOM 529 C C . MET A 1 67 ? -10.781 5.236 10.355 1.00 72.12 67 MET A C 1
ATOM 531 O O . MET A 1 67 ? -10.970 4.806 11.491 1.00 72.12 67 MET A O 1
ATOM 535 N N . ASP A 1 68 ? -11.320 6.382 9.935 1.00 76.81 68 ASP A N 1
ATOM 536 C CA . ASP A 1 68 ? -12.186 7.221 10.765 1.00 76.81 68 ASP A CA 1
ATOM 537 C C . ASP A 1 68 ? -13.570 6.604 11.007 1.00 76.81 68 ASP A C 1
ATOM 539 O O . ASP A 1 68 ? -14.103 6.723 12.110 1.00 76.81 68 ASP A O 1
ATOM 543 N N . ASP A 1 69 ? -14.134 5.896 10.025 1.00 84.94 69 ASP A N 1
ATOM 544 C CA . ASP A 1 69 ? -15.404 5.176 10.179 1.00 84.94 69 ASP A CA 1
ATOM 545 C C . ASP A 1 69 ? -15.243 4.012 11.162 1.00 84.94 69 ASP A C 1
ATOM 547 O O . ASP A 1 69 ? -16.081 3.805 12.039 1.00 84.94 69 ASP A O 1
ATOM 551 N N . ILE A 1 70 ? -14.111 3.308 11.078 1.00 87.38 70 ILE A N 1
ATOM 552 C CA . ILE A 1 70 ? -13.759 2.223 12.001 1.00 87.38 70 ILE A CA 1
ATOM 553 C C . ILE A 1 70 ? -13.596 2.758 13.427 1.00 87.38 70 ILE A C 1
ATOM 555 O O . ILE A 1 70 ? -14.104 2.157 14.373 1.00 87.38 70 ILE A O 1
ATOM 559 N N . LYS A 1 71 ? -12.920 3.901 13.602 1.00 87.56 71 LYS A N 1
ATOM 560 C CA . LYS A 1 71 ? -12.769 4.543 14.919 1.00 87.56 71 LYS A CA 1
ATOM 561 C C . LYS A 1 71 ? -14.116 4.953 15.508 1.00 87.56 71 LYS A C 1
ATOM 563 O O . LYS A 1 71 ? -14.378 4.660 16.671 1.00 87.56 71 LYS A O 1
ATOM 568 N N . ARG A 1 72 ? -14.988 5.568 14.703 1.00 92.19 72 ARG A N 1
ATOM 569 C CA . ARG A 1 72 ? -16.337 5.965 15.136 1.00 92.19 72 ARG A CA 1
ATOM 570 C C . ARG A 1 72 ? -17.162 4.771 15.594 1.00 92.19 72 ARG A C 1
ATOM 572 O O . ARG A 1 72 ? -17.793 4.842 16.647 1.00 92.19 72 ARG A O 1
ATOM 579 N N . GLU A 1 73 ? -17.137 3.680 14.835 1.00 92.94 73 GLU A N 1
ATOM 580 C CA . GLU A 1 73 ? -17.865 2.473 15.219 1.00 92.94 73 GLU A CA 1
ATOM 581 C C . GLU A 1 73 ? -17.265 1.836 16.478 1.00 92.94 73 GLU A C 1
ATOM 583 O O . GLU A 1 73 ? -18.002 1.409 17.362 1.00 92.94 73 GLU A O 1
ATOM 588 N N . ASN A 1 74 ? -15.939 1.856 16.643 1.00 96.81 74 ASN A N 1
ATOM 589 C CA . ASN A 1 74 ? -15.295 1.376 17.865 1.00 96.81 74 ASN A CA 1
ATOM 590 C C . ASN A 1 74 ? -15.734 2.169 19.109 1.00 96.81 74 ASN A C 1
ATOM 592 O O . ASN A 1 74 ? -16.079 1.573 20.130 1.00 96.81 74 ASN A O 1
ATOM 596 N N . ASP A 1 75 ? -15.766 3.498 19.015 1.00 96.25 75 ASP A N 1
ATOM 597 C CA . ASP A 1 75 ? -16.208 4.363 20.111 1.00 96.25 75 ASP A CA 1
ATOM 598 C C . ASP A 1 75 ? -17.688 4.144 20.439 1.00 96.25 75 ASP A C 1
ATOM 600 O O . ASP A 1 75 ? -18.078 4.105 21.609 1.00 96.25 75 ASP A O 1
ATOM 604 N N . ARG A 1 76 ? -18.519 3.947 19.411 1.00 96.69 76 ARG A N 1
ATOM 605 C CA . ARG A 1 76 ? -19.937 3.622 19.575 1.00 96.69 76 ARG A CA 1
ATOM 606 C C . ARG A 1 76 ? -20.129 2.288 20.295 1.00 96.69 76 ARG A C 1
ATOM 608 O O . ARG A 1 76 ? -20.899 2.222 21.251 1.00 96.69 76 ARG A O 1
ATOM 615 N N . LEU A 1 77 ? -19.413 1.249 19.871 1.00 97.44 77 LEU A N 1
ATOM 616 C CA . LEU A 1 77 ? -19.491 -0.080 20.475 1.00 97.44 77 LEU A CA 1
ATOM 617 C C . LEU A 1 77 ? -19.015 -0.070 21.932 1.00 97.44 77 LEU A C 1
ATOM 619 O O . LEU A 1 77 ? -19.657 -0.682 22.783 1.00 97.44 77 LEU A O 1
ATOM 623 N N . LYS A 1 78 ? -17.947 0.672 22.250 1.00 96.50 78 LYS A N 1
ATOM 624 C CA . LYS A 1 78 ? -17.467 0.834 23.633 1.00 96.50 78 LYS A CA 1
ATOM 625 C C . LYS A 1 78 ? -18.504 1.489 24.545 1.00 96.50 78 LYS A C 1
ATOM 627 O O . LYS A 1 78 ? -18.655 1.055 25.683 1.00 96.50 78 LYS A O 1
ATOM 632 N N . ARG A 1 79 ? -19.229 2.506 24.061 1.00 97.38 79 ARG A N 1
ATOM 633 C CA . ARG A 1 79 ? -20.312 3.142 24.835 1.00 97.38 79 ARG A CA 1
ATOM 634 C C . ARG A 1 79 ? -21.445 2.165 25.121 1.00 97.38 79 ARG A C 1
ATOM 636 O O . ARG A 1 79 ? -21.830 2.020 26.274 1.00 97.38 79 ARG A O 1
ATOM 643 N N . LEU A 1 80 ? -21.914 1.458 24.091 1.00 97.31 80 LEU A N 1
ATOM 644 C CA . LEU A 1 80 ? -22.995 0.483 24.235 1.00 97.31 80 LEU A CA 1
ATOM 645 C C . LEU A 1 80 ? -22.615 -0.642 25.209 1.00 97.31 80 LEU A C 1
ATOM 647 O O . LEU A 1 80 ? -23.440 -1.071 26.011 1.00 97.31 80 LEU A O 1
ATOM 651 N N . LEU A 1 81 ? -21.359 -1.097 25.162 1.00 97.38 81 LEU A N 1
ATOM 652 C CA . LEU A 1 81 ? -20.844 -2.088 26.103 1.00 97.38 81 LEU A CA 1
ATOM 653 C C . LEU A 1 81 ? -20.913 -1.574 27.547 1.00 97.38 81 LEU A C 1
ATOM 655 O O . LEU A 1 81 ? -21.458 -2.260 28.405 1.00 97.38 81 LEU A O 1
ATOM 659 N N . GLY A 1 82 ? -20.447 -0.347 27.797 1.00 96.75 82 GLY A N 1
ATOM 660 C CA . GLY A 1 82 ? -20.509 0.264 29.127 1.00 96.75 82 GLY A CA 1
ATOM 661 C C . GLY A 1 82 ? -21.938 0.436 29.655 1.00 96.75 82 GLY A C 1
ATOM 662 O O . GLY A 1 82 ? -22.194 0.177 30.830 1.00 96.75 82 GLY A O 1
ATOM 663 N N . GLU A 1 83 ? -22.888 0.818 28.796 1.00 97.25 83 GLU A N 1
ATOM 664 C CA . GLU A 1 83 ? -24.312 0.898 29.159 1.00 97.25 83 GLU A CA 1
ATOM 665 C C . GLU A 1 83 ? -24.865 -0.469 29.583 1.00 97.25 83 GLU A C 1
ATOM 667 O O . GLU A 1 83 ? -25.556 -0.579 30.598 1.00 97.25 83 GLU A O 1
ATOM 672 N N . LYS A 1 84 ? -24.519 -1.527 28.840 1.00 97.19 84 LYS A N 1
ATOM 673 C CA . LYS A 1 84 ? -24.950 -2.895 29.148 1.00 97.19 84 LYS A CA 1
ATOM 674 C C . LYS A 1 84 ? -24.301 -3.441 30.417 1.00 97.19 84 LYS A C 1
ATOM 676 O O . LYS A 1 84 ? -24.983 -4.101 31.199 1.00 97.19 84 LYS A O 1
ATOM 681 N N . ASP A 1 85 ? -23.033 -3.130 30.667 1.00 97.25 85 ASP A N 1
ATOM 682 C CA . ASP A 1 85 ? -22.350 -3.510 31.907 1.00 97.25 85 ASP A CA 1
ATOM 683 C C . ASP A 1 85 ? -22.987 -2.845 33.136 1.00 97.25 85 ASP A C 1
ATOM 685 O O . ASP A 1 85 ? -23.161 -3.495 34.172 1.00 97.25 85 ASP A O 1
ATOM 689 N N . LEU A 1 86 ? -23.399 -1.576 33.021 1.00 96.62 86 LEU A N 1
ATOM 690 C CA . LEU A 1 86 ? -24.109 -0.870 34.089 1.00 96.62 86 LEU A CA 1
ATOM 691 C C . LEU A 1 86 ? -25.488 -1.488 34.358 1.00 96.62 86 LEU A C 1
ATOM 693 O O . LEU A 1 86 ? -25.842 -1.731 35.512 1.00 96.62 86 LEU A O 1
ATOM 697 N N . GLU A 1 87 ? -26.247 -1.784 33.301 1.00 96.06 87 GLU A N 1
ATOM 698 C CA . GLU A 1 87 ? -27.544 -2.461 33.398 1.00 96.06 87 GLU A CA 1
ATOM 699 C C . GLU A 1 87 ? -27.405 -3.816 34.113 1.00 96.06 87 GLU A C 1
ATOM 701 O O . GLU A 1 87 ? -28.131 -4.105 35.066 1.00 96.06 87 GLU A O 1
ATOM 706 N N . ILE A 1 88 ? -26.404 -4.616 33.729 1.00 97.06 88 ILE A N 1
ATOM 707 C CA . ILE A 1 88 ? -26.102 -5.902 34.371 1.00 97.06 88 ILE A CA 1
ATOM 708 C C . ILE A 1 88 ? -25.740 -5.717 35.848 1.00 97.06 88 ILE A C 1
ATOM 710 O O . ILE A 1 88 ? -26.181 -6.507 36.687 1.00 97.06 88 ILE A O 1
ATOM 714 N N . ALA A 1 89 ? -24.940 -4.704 36.186 1.00 95.44 89 ALA A N 1
ATOM 715 C CA . ALA A 1 89 ? -24.558 -4.435 37.569 1.00 95.44 89 ALA A CA 1
ATOM 716 C C . ALA A 1 89 ? -25.782 -4.125 38.444 1.00 95.44 89 ALA A C 1
ATOM 718 O O . ALA A 1 89 ? -25.920 -4.700 39.526 1.00 95.44 89 ALA A O 1
ATOM 719 N N . ILE A 1 90 ? -26.699 -3.290 37.948 1.00 94.88 90 ILE A N 1
ATOM 720 C CA . ILE A 1 90 ? -27.943 -2.937 38.644 1.00 94.88 90 ILE A CA 1
ATOM 721 C C . ILE A 1 90 ? -28.834 -4.170 38.818 1.00 94.88 90 ILE A C 1
ATOM 723 O O . ILE A 1 90 ? -29.297 -4.444 39.924 1.00 94.88 90 ILE A O 1
ATOM 727 N N . LEU A 1 91 ? -29.041 -4.955 37.755 1.00 93.69 91 LEU A N 1
ATOM 728 C CA . LEU A 1 91 ? -29.860 -6.169 37.819 1.00 93.69 91 LEU A CA 1
ATOM 729 C C . LEU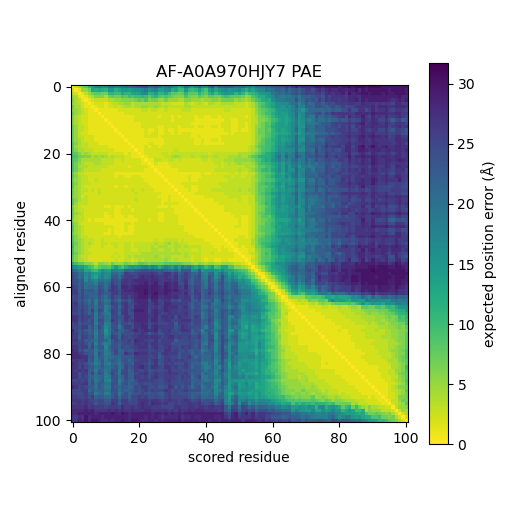 A 1 91 ? -29.301 -7.182 38.827 1.00 93.69 91 LEU A C 1
ATOM 731 O O . LEU A 1 91 ? -30.056 -7.779 39.593 1.00 93.69 91 LEU A O 1
ATOM 735 N N . ARG A 1 92 ? -27.975 -7.353 38.873 1.00 93.38 92 ARG A N 1
ATOM 736 C CA . ARG A 1 92 ? -27.314 -8.223 39.857 1.00 93.38 92 ARG A CA 1
ATOM 737 C C . ARG A 1 92 ? -27.491 -7.724 41.290 1.00 93.38 92 ARG A C 1
ATOM 739 O O . ARG A 1 92 ? -27.699 -8.547 42.179 1.00 93.38 92 ARG A O 1
ATOM 746 N N . ASP A 1 93 ? -27.406 -6.416 41.523 1.00 93.31 93 ASP A N 1
ATOM 747 C CA . ASP A 1 93 ? -27.630 -5.821 42.846 1.00 93.31 93 ASP A CA 1
ATOM 748 C C . ASP A 1 93 ? -29.084 -6.004 43.313 1.00 93.31 93 ASP A C 1
ATOM 750 O O . ASP A 1 93 ? -29.326 -6.420 44.447 1.00 93.31 93 ASP A O 1
ATOM 754 N N . LEU A 1 94 ? -30.053 -5.798 42.416 1.00 91.38 94 LEU A N 1
ATOM 755 C CA . LEU A 1 94 ? -31.473 -6.030 42.697 1.00 91.38 94 LEU A CA 1
ATOM 756 C C . LEU A 1 94 ? -31.765 -7.498 43.018 1.00 91.38 94 LEU A C 1
ATOM 758 O O . LEU A 1 94 ? -32.461 -7.780 43.992 1.00 91.38 94 LEU A O 1
ATOM 762 N N . LEU A 1 95 ? -31.201 -8.437 42.252 1.00 87.75 95 LEU A N 1
ATOM 763 C CA . LEU A 1 95 ? -31.365 -9.868 42.516 1.00 87.75 95 LEU A CA 1
ATOM 764 C C . LEU A 1 95 ? -30.770 -10.277 43.867 1.00 87.75 95 LEU A C 1
ATOM 766 O O . LEU A 1 95 ? -31.396 -11.051 44.588 1.00 87.75 95 LEU A O 1
ATOM 770 N N . LYS A 1 96 ? -29.604 -9.733 44.243 1.00 83.31 96 LYS A N 1
ATOM 771 C CA . LYS A 1 96 ? -29.015 -9.960 45.573 1.00 83.31 96 LYS A CA 1
ATOM 772 C C . LYS A 1 96 ? -29.904 -9.411 46.687 1.00 83.31 96 LYS A C 1
ATOM 774 O O . LYS A 1 96 ? -30.133 -10.098 47.671 1.00 83.31 96 LYS A O 1
ATOM 779 N N . LYS A 1 97 ? -30.444 -8.201 46.535 1.00 75.62 97 LYS A N 1
ATOM 780 C CA . LYS A 1 97 ? -31.325 -7.590 47.546 1.00 75.62 97 LYS A CA 1
ATOM 781 C C . LYS A 1 97 ? -32.655 -8.330 47.694 1.00 75.62 97 LYS A C 1
ATOM 783 O O . LYS A 1 97 ? -33.118 -8.511 48.812 1.00 75.62 97 LYS A O 1
ATOM 788 N N . GLY A 1 98 ? -33.236 -8.795 46.589 1.00 69.31 98 GLY A N 1
ATOM 789 C CA . GLY A 1 98 ? -34.484 -9.563 46.598 1.00 69.31 98 GLY A CA 1
ATOM 790 C C . GLY A 1 98 ? -34.352 -10.987 47.145 1.00 69.31 98 GLY A C 1
ATOM 791 O O . GLY A 1 98 ? -35.360 -11.577 47.500 1.00 69.31 98 GLY A O 1
ATOM 792 N N . SER A 1 99 ? -33.135 -11.534 47.238 1.00 58.94 99 SER A N 1
ATOM 793 C CA . SER A 1 99 ? -32.871 -12.847 47.853 1.00 58.94 99 SER A CA 1
ATOM 794 C C . SER A 1 99 ? -32.503 -12.770 49.344 1.00 58.94 99 SER A C 1
ATOM 796 O O . SER A 1 99 ? -32.230 -13.796 49.963 1.00 58.94 99 SER A O 1
ATOM 798 N N . HIS A 1 100 ? -32.516 -11.565 49.926 1.00 59.84 100 HIS A N 1
ATOM 799 C CA . HIS A 1 100 ? -32.344 -11.313 51.362 1.00 59.84 100 HIS A CA 1
ATOM 800 C C . HIS A 1 100 ? -33.648 -10.890 52.078 1.00 59.84 100 HIS A C 1
ATOM 802 O O . HIS A 1 100 ? -33.595 -10.534 53.256 1.00 59.84 100 HIS A O 1
ATOM 808 N N . LEU A 1 101 ? -34.791 -10.928 51.382 1.00 53.03 101 LEU A N 1
ATOM 809 C CA . LEU A 1 101 ? -36.154 -10.805 51.921 1.00 53.03 101 LEU A CA 1
ATOM 810 C C . LEU A 1 101 ? -36.839 -12.174 51.870 1.00 53.03 101 LEU A C 1
ATOM 812 O O . LEU A 1 101 ? -37.638 -12.449 52.790 1.00 53.03 101 LEU A O 1
#

Solvent-accessible surface area (backbone atoms only — not comparable to full-atom values): 5940 Å² total; per-residue (Å²): 134,87,79,87,82,75,56,45,69,57,49,44,53,54,15,49,50,23,63,74,64,72,39,33,62,60,51,12,61,76,70,77,43,61,40,72,59,43,45,50,38,26,56,39,33,77,76,50,41,70,61,62,46,60,70,72,85,60,99,67,82,78,82,76,74,48,75,65,53,52,50,53,51,50,55,51,52,53,50,55,48,53,54,50,52,51,52,51,52,54,53,52,52,49,54,56,57,65,72,74,112